Protein AF-A0A6G3S3S4-F1 (afdb_monomer)

Sequence (80 aa):
MARTQHWKPAAVRQAAIERAHRTWMIEQGDEPTVRDLTESVGVDPSTISLQLKRMRARGLELPTRGYRPGRRCPYFGEEL

Secondary structure (DSSP, 8-state):
---------HHHHHHHHHHHHHHHHHHHSSPPPHHHHHHHHTS-HHHHHHHHHHHHTTT----BTTB-SSS--TTT----

Nearest PDB structures (foldseek):
  8ejv-assembly1_B  TM=8.157E-01  e=4.647E-01  Pseudomonas putida KT2440
  8to1-assembly1_L  TM=9.427E-01  e=3.498E+00  Escherichia coli K-12
  5ipl-assembly1_F  TM=6.630E-01  e=1.237E+00  Escherichia coli
  6omf-assembly1_F  TM=7.326E-01  e=3.095E+00  Salmonella enterica subsp. enterica serovar Typhimurium
  5nr6-assembly1_A  TM=4.243E-01  e=1.094E+00  Dictyostelium discoideum

Solvent-accessible surface area (backbone atoms only — not comparable to full-atom values): 5077 Å² total; per-residue (Å²): 135,83,85,84,73,80,77,67,53,69,67,59,51,48,53,44,51,52,49,46,50,52,51,40,38,71,76,69,73,46,61,47,34,65,63,56,48,20,72,70,63,72,49,58,54,71,56,51,55,52,47,52,55,55,34,41,77,71,75,46,80,78,74,30,54,91,63,78,86,71,98,62,52,92,86,69,72,66,88,129

Foldseek 3Di:
DDDCPPCPDLVNLLVQLVVQQVVCCVPPVDGAALVSSCVRSVDDSVSSVVSQVVCVVVVHHRDHPPDDPDDDDPVPRDDD

Mean predicted aligned error: 9.35 Å

Structure (mmCIF, N/CA/C/O backbone):
data_AF-A0A6G3S3S4-F1
#
_entry.id   AF-A0A6G3S3S4-F1
#
loop_
_atom_site.group_PDB
_atom_site.id
_atom_site.type_symbol
_atom_site.label_atom_id
_atom_site.label_alt_id
_atom_site.label_comp_id
_atom_site.label_asym_id
_atom_site.label_entity_id
_atom_site.label_seq_id
_atom_site.pdbx_PDB_ins_code
_atom_site.Cartn_x
_atom_site.Cartn_y
_atom_site.Cartn_z
_atom_site.occupancy
_atom_site.B_iso_or_equiv
_atom_site.auth_seq_id
_atom_site.auth_comp_id
_atom_site.auth_asym_id
_atom_site.auth_atom_id
_atom_site.pdbx_PDB_model_num
ATOM 1 N N . MET A 1 1 ? 5.924 -15.840 -28.326 1.00 39.00 1 MET A N 1
ATOM 2 C CA . MET A 1 1 ? 7.169 -15.161 -27.910 1.00 39.00 1 MET A CA 1
ATOM 3 C C . MET A 1 1 ? 6.809 -13.869 -27.178 1.00 39.00 1 MET A C 1
ATOM 5 O O . MET A 1 1 ? 5.861 -13.220 -27.586 1.00 39.00 1 MET A O 1
ATOM 9 N N . ALA A 1 2 ? 7.518 -13.595 -26.074 1.00 45.78 2 ALA A N 1
ATOM 10 C CA . ALA A 1 2 ? 7.584 -12.367 -25.261 1.00 45.78 2 ALA A CA 1
ATOM 11 C C . ALA A 1 2 ? 6.271 -11.658 -24.839 1.00 45.78 2 ALA A C 1
ATOM 13 O O . ALA A 1 2 ? 5.801 -10.734 -25.493 1.00 45.78 2 ALA A O 1
ATOM 14 N N . ARG A 1 3 ? 5.760 -12.000 -23.641 1.00 45.12 3 ARG A N 1
ATOM 15 C CA . ARG A 1 3 ? 4.927 -11.081 -22.843 1.00 45.12 3 ARG A CA 1
ATOM 16 C C . ARG A 1 3 ? 5.820 -9.934 -22.369 1.00 45.12 3 ARG A C 1
ATOM 18 O O . ARG A 1 3 ? 6.654 -10.132 -21.485 1.00 45.12 3 ARG A O 1
ATOM 25 N N . THR A 1 4 ? 5.655 -8.752 -22.947 1.00 47.25 4 THR A N 1
ATOM 26 C CA . THR A 1 4 ? 6.262 -7.495 -22.493 1.00 47.25 4 THR A CA 1
ATOM 27 C C . THR A 1 4 ? 5.667 -7.094 -21.143 1.00 47.25 4 THR A C 1
ATOM 29 O O . THR A 1 4 ? 4.810 -6.225 -21.027 1.00 47.25 4 THR A O 1
ATOM 32 N N . GLN A 1 5 ? 6.119 -7.760 -20.083 1.00 50.28 5 GLN A N 1
ATOM 33 C CA . GLN A 1 5 ? 5.842 -7.354 -18.712 1.00 50.28 5 GLN A CA 1
ATOM 34 C C . GLN A 1 5 ? 6.672 -6.101 -18.437 1.00 50.28 5 GLN A C 1
ATOM 36 O O . GLN A 1 5 ? 7.843 -6.183 -18.074 1.00 50.28 5 GLN A O 1
ATOM 41 N N . HIS A 1 6 ? 6.074 -4.936 -18.682 1.00 46.72 6 HIS A N 1
ATOM 42 C CA . HIS A 1 6 ? 6.661 -3.627 -18.429 1.00 46.72 6 HIS A CA 1
ATOM 43 C C . HIS A 1 6 ? 7.050 -3.537 -16.943 1.00 46.72 6 HIS A C 1
ATOM 45 O O . HIS A 1 6 ? 6.218 -3.416 -16.036 1.00 46.72 6 HIS A O 1
ATOM 51 N N . TRP A 1 7 ? 8.341 -3.729 -16.687 1.00 50.69 7 TRP A N 1
ATOM 52 C CA . TRP A 1 7 ? 8.933 -3.871 -15.370 1.00 50.69 7 TRP A CA 1
ATOM 53 C C . TRP A 1 7 ? 8.972 -2.501 -14.676 1.00 50.69 7 TRP A C 1
ATOM 55 O O . TRP A 1 7 ? 9.985 -1.821 -14.617 1.00 50.69 7 TRP A O 1
ATOM 65 N N . LYS A 1 8 ? 7.861 -2.048 -14.092 1.00 55.88 8 LYS A N 1
ATOM 66 C CA . LYS A 1 8 ? 8.009 -1.057 -13.020 1.00 55.88 8 LYS A CA 1
ATOM 67 C C . LYS A 1 8 ? 8.811 -1.739 -11.900 1.00 55.88 8 LYS A C 1
ATOM 69 O O . LYS A 1 8 ? 8.399 -2.825 -11.472 1.00 55.88 8 LYS A O 1
ATOM 74 N N . PRO A 1 9 ? 9.943 -1.172 -11.441 1.00 72.62 9 PRO A N 1
ATOM 75 C CA . PRO A 1 9 ? 10.683 -1.718 -10.310 1.00 72.62 9 PRO A CA 1
ATOM 76 C C . PRO A 1 9 ? 9.722 -1.960 -9.148 1.00 72.62 9 PRO A C 1
ATOM 78 O O . PRO A 1 9 ? 8.780 -1.188 -8.960 1.00 72.62 9 PRO A O 1
ATOM 81 N N . ALA A 1 10 ? 9.934 -3.016 -8.358 1.00 68.62 10 ALA A N 1
ATOM 82 C CA . ALA A 1 10 ? 9.058 -3.320 -7.222 1.00 68.62 10 ALA A CA 1
ATOM 83 C C . ALA A 1 10 ? 8.849 -2.092 -6.313 1.00 68.62 10 ALA A C 1
ATOM 85 O O . ALA A 1 10 ? 7.733 -1.854 -5.867 1.00 68.62 10 ALA A O 1
ATOM 86 N N . ALA A 1 11 ? 9.879 -1.255 -6.158 1.00 76.44 11 ALA A N 1
ATOM 87 C CA . ALA A 1 11 ? 9.818 0.013 -5.437 1.00 76.44 11 ALA A CA 1
ATOM 88 C C . ALA A 1 11 ? 8.791 1.012 -6.009 1.00 76.44 11 ALA A C 1
ATOM 90 O O . ALA A 1 11 ? 8.050 1.629 -5.253 1.00 76.44 11 ALA A O 1
ATOM 91 N N . VAL A 1 12 ? 8.686 1.137 -7.336 1.00 82.94 12 VAL A N 1
ATOM 92 C CA . VAL A 1 12 ? 7.714 2.040 -7.981 1.00 82.94 12 VAL A CA 1
ATOM 93 C C . VAL A 1 12 ? 6.284 1.555 -7.746 1.00 82.94 12 VAL A C 1
ATOM 95 O O . VAL A 1 12 ? 5.384 2.364 -7.538 1.00 82.94 12 VAL A O 1
ATOM 98 N N . ARG A 1 13 ? 6.068 0.233 -7.740 1.00 84.69 13 ARG A N 1
ATOM 99 C CA . ARG A 1 13 ? 4.755 -0.349 -7.422 1.00 84.69 13 ARG A CA 1
ATOM 100 C C . ARG A 1 13 ? 4.402 -0.165 -5.948 1.00 84.69 13 ARG A C 1
ATOM 102 O O . ARG A 1 13 ? 3.286 0.231 -5.652 1.00 84.69 13 ARG A O 1
ATOM 109 N N . GLN A 1 14 ? 5.350 -0.398 -5.044 1.00 89.19 14 GLN A N 1
ATOM 110 C CA . GLN A 1 14 ? 5.155 -0.198 -3.604 1.00 89.19 14 GLN A CA 1
ATOM 111 C C . GLN A 1 14 ? 4.791 1.255 -3.285 1.00 89.19 14 GLN A C 1
ATOM 113 O O . GLN A 1 14 ? 3.812 1.486 -2.587 1.00 89.19 14 GLN A O 1
ATOM 118 N N . ALA A 1 15 ? 5.487 2.224 -3.887 1.00 90.25 15 ALA A N 1
ATOM 119 C CA . ALA A 1 15 ? 5.174 3.642 -3.720 1.00 90.25 15 ALA A CA 1
ATOM 120 C 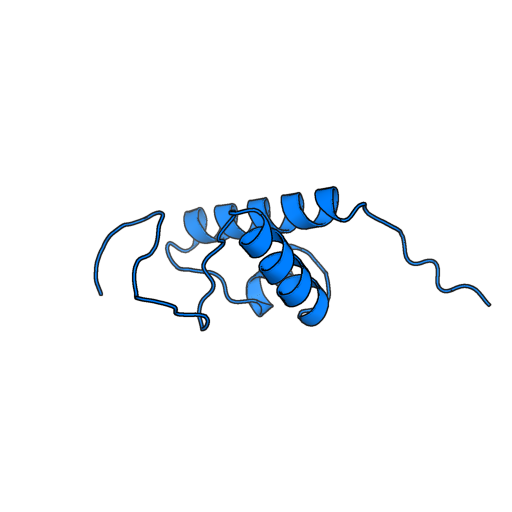C . ALA A 1 15 ? 3.789 4.026 -4.274 1.00 90.25 15 ALA A C 1
ATOM 122 O O . ALA A 1 15 ? 3.126 4.907 -3.733 1.00 90.25 15 ALA A O 1
ATOM 123 N N . ALA A 1 16 ? 3.339 3.383 -5.359 1.00 90.56 16 ALA A N 1
ATOM 124 C CA . ALA A 1 16 ? 1.993 3.594 -5.890 1.00 90.56 16 ALA A CA 1
ATOM 125 C C . ALA A 1 16 ? 0.917 3.021 -4.955 1.00 90.56 16 ALA A C 1
ATOM 127 O O . ALA A 1 16 ? -0.087 3.684 -4.718 1.00 90.56 16 ALA A O 1
ATOM 128 N N . ILE A 1 17 ? 1.154 1.833 -4.389 1.00 91.00 17 ILE A N 1
ATOM 129 C CA . ILE A 1 17 ? 0.262 1.201 -3.406 1.00 91.00 17 ILE A CA 1
ATOM 130 C C . ILE A 1 17 ? 0.173 2.048 -2.137 1.00 91.00 17 ILE A C 1
ATOM 132 O O . ILE A 1 17 ? -0.922 2.291 -1.650 1.00 91.00 17 ILE A O 1
ATOM 136 N N . GLU A 1 18 ? 1.303 2.534 -1.629 1.00 92.00 18 GLU A N 1
ATOM 137 C CA . GLU A 1 18 ? 1.352 3.413 -0.458 1.00 92.00 18 GLU A CA 1
ATOM 138 C C . GLU A 1 18 ? 0.595 4.725 -0.694 1.00 92.00 18 GLU A C 1
ATOM 140 O O . GLU A 1 18 ? -0.202 5.138 0.146 1.00 92.00 18 GLU A O 1
ATOM 145 N N . ARG A 1 19 ? 0.787 5.363 -1.856 1.00 91.81 19 ARG A N 1
ATOM 146 C CA . ARG A 1 19 ? 0.038 6.576 -2.209 1.00 91.81 19 ARG A CA 1
ATOM 147 C C . ARG A 1 19 ? -1.456 6.316 -2.319 1.00 91.81 19 ARG A C 1
ATOM 149 O O . ARG A 1 19 ? -2.220 7.060 -1.722 1.00 91.81 19 ARG A O 1
ATOM 156 N N . ALA A 1 20 ? -1.858 5.270 -3.039 1.00 91.81 20 ALA A N 1
ATOM 157 C CA . ALA A 1 20 ? -3.265 4.907 -3.179 1.00 91.81 20 ALA A CA 1
ATOM 158 C C . ALA A 1 20 ? -3.903 4.610 -1.817 1.00 91.81 20 ALA A C 1
ATOM 160 O O . ALA A 1 20 ? -4.997 5.086 -1.530 1.00 91.81 20 ALA A O 1
ATOM 161 N N . HIS A 1 21 ? -3.183 3.891 -0.953 1.00 92.00 21 HIS A N 1
ATOM 162 C CA . HIS A 1 21 ? -3.613 3.610 0.411 1.00 92.00 21 HIS A CA 1
ATOM 163 C C . HIS A 1 21 ? -3.839 4.894 1.208 1.00 92.00 21 HIS A C 1
ATOM 165 O O . HIS A 1 21 ? -4.924 5.105 1.742 1.00 92.00 21 HIS A O 1
ATOM 171 N N . ARG A 1 22 ? -2.853 5.794 1.226 1.00 89.62 22 ARG A N 1
ATOM 172 C CA . ARG A 1 22 ? -2.954 7.059 1.955 1.00 89.62 22 ARG A CA 1
ATOM 173 C C . ARG A 1 22 ? -4.064 7.957 1.412 1.00 89.62 22 ARG A C 1
ATOM 175 O O . ARG A 1 22 ? -4.786 8.552 2.203 1.00 89.62 22 ARG A O 1
ATOM 182 N N . THR A 1 23 ? -4.199 8.064 0.092 1.00 91.12 23 THR A N 1
ATOM 183 C CA . THR A 1 23 ? -5.279 8.831 -0.542 1.00 91.12 23 THR A CA 1
ATOM 184 C C . THR A 1 23 ? -6.637 8.289 -0.120 1.00 91.12 23 THR A C 1
ATOM 186 O O . THR A 1 23 ? -7.467 9.061 0.345 1.00 91.12 23 THR A O 1
ATOM 189 N N . TRP A 1 24 ? -6.827 6.970 -0.165 1.00 89.56 24 TRP A N 1
ATOM 190 C CA . TRP A 1 24 ? -8.068 6.344 0.281 1.00 89.56 24 TRP A CA 1
ATOM 191 C C . TRP A 1 24 ? -8.374 6.638 1.750 1.00 89.56 24 TRP A C 1
ATOM 193 O O . TRP A 1 24 ? -9.482 7.046 2.078 1.00 89.56 24 TRP A O 1
ATOM 203 N N . MET A 1 25 ? -7.384 6.487 2.635 1.00 86.81 25 MET A N 1
ATOM 204 C CA . MET A 1 25 ? -7.541 6.799 4.060 1.00 86.81 2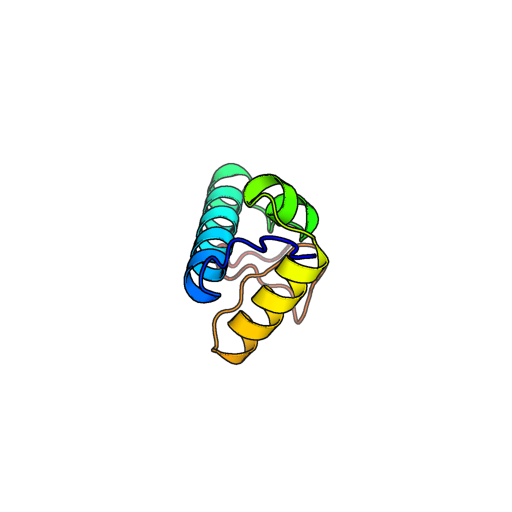5 MET A CA 1
ATOM 205 C C . MET A 1 25 ? -7.957 8.258 4.291 1.00 86.81 25 MET A C 1
ATOM 207 O O . MET A 1 25 ? -8.738 8.532 5.195 1.00 86.81 25 MET A O 1
ATOM 211 N N . ILE A 1 26 ? -7.436 9.192 3.489 1.00 87.06 26 ILE A N 1
ATOM 212 C CA . ILE A 1 26 ? -7.780 10.619 3.569 1.00 87.06 26 ILE A CA 1
ATOM 213 C C . ILE A 1 26 ? -9.201 10.876 3.055 1.00 87.06 26 ILE A C 1
ATOM 215 O O . ILE A 1 26 ? -9.929 11.657 3.658 1.00 87.06 26 ILE A O 1
ATOM 219 N N . GLU A 1 27 ? -9.589 10.252 1.943 1.00 85.31 27 GLU A N 1
ATOM 220 C CA . GLU A 1 27 ? -10.874 10.506 1.282 1.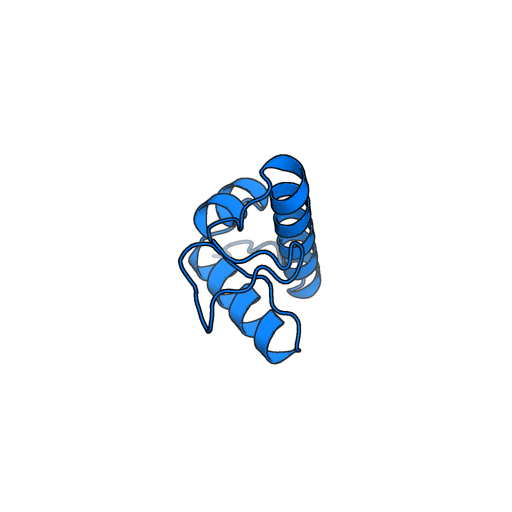00 85.31 27 GLU A CA 1
ATOM 221 C C . GLU A 1 27 ? -12.048 9.789 1.956 1.00 85.31 27 GLU A C 1
ATOM 223 O O . GLU A 1 27 ? -13.132 10.355 2.068 1.00 85.31 27 GLU A O 1
ATOM 228 N N . GLN A 1 28 ? -11.839 8.546 2.389 1.00 86.75 28 GLN A N 1
ATOM 229 C CA . GLN A 1 28 ? -12.893 7.665 2.897 1.00 86.75 28 GLN A CA 1
ATOM 230 C C . GLN A 1 28 ? -12.876 7.531 4.424 1.00 86.75 28 GLN A C 1
ATOM 232 O O . GLN A 1 28 ? -13.882 7.137 5.007 1.00 86.75 28 GLN A O 1
ATOM 237 N N . GLY A 1 29 ? -11.747 7.822 5.081 1.00 81.62 29 GLY A N 1
ATOM 238 C CA . GLY A 1 29 ? -11.602 7.689 6.537 1.00 81.62 29 GLY A CA 1
ATOM 239 C C . GLY A 1 29 ? -11.572 6.246 7.064 1.00 81.62 29 GLY A C 1
ATOM 240 O O . GLY A 1 29 ? -11.534 6.049 8.274 1.00 81.62 29 GLY A O 1
ATOM 241 N N . ASP A 1 30 ? -11.570 5.237 6.187 1.00 83.31 30 ASP A N 1
ATOM 242 C CA . ASP A 1 30 ? -11.509 3.808 6.534 1.00 83.31 30 ASP A CA 1
ATOM 243 C C . ASP A 1 30 ? -10.391 3.111 5.741 1.00 83.31 30 ASP A C 1
ATOM 245 O O . ASP A 1 30 ? -9.910 3.615 4.725 1.00 83.31 30 ASP A O 1
ATOM 249 N N . GLU A 1 31 ? -9.975 1.935 6.200 1.00 86.75 31 GLU A N 1
ATOM 250 C CA . GLU A 1 31 ? -8.947 1.122 5.562 1.00 86.75 31 GLU A CA 1
ATOM 251 C C . GLU A 1 31 ? -9.419 0.621 4.184 1.00 86.75 31 GLU A C 1
ATOM 253 O O . GLU A 1 31 ? -10.512 0.057 4.066 1.00 86.75 31 GLU A O 1
ATOM 258 N N . PRO A 1 32 ? -8.601 0.749 3.124 1.00 87.81 32 PRO A N 1
ATOM 259 C CA . PRO A 1 32 ? -8.944 0.186 1.824 1.00 87.81 32 PRO A CA 1
ATOM 260 C C . PRO A 1 32 ? -8.884 -1.341 1.860 1.00 87.81 32 PRO A C 1
ATOM 262 O O . PRO A 1 32 ? -8.059 -1.944 2.553 1.00 87.81 32 PRO A O 1
ATOM 265 N N . THR A 1 33 ? -9.710 -2.004 1.059 1.00 88.56 33 THR A N 1
ATOM 266 C CA . THR A 1 33 ? -9.525 -3.426 0.753 1.00 88.56 33 THR A CA 1
ATOM 267 C C . THR A 1 33 ? -8.428 -3.610 -0.301 1.00 88.56 33 THR A C 1
ATOM 269 O O . THR A 1 33 ? -8.038 -2.689 -1.020 1.00 88.56 33 THR A O 1
ATOM 272 N N . VAL A 1 34 ? -7.952 -4.847 -0.469 1.00 89.06 34 VAL A N 1
ATOM 273 C CA . VAL A 1 34 ? -7.056 -5.200 -1.588 1.00 89.06 34 VAL A CA 1
ATOM 274 C C . VAL A 1 34 ? -7.696 -4.885 -2.945 1.00 89.06 34 VAL A C 1
ATOM 276 O O . VAL A 1 34 ? -6.987 -4.525 -3.885 1.00 89.06 34 VAL A O 1
ATOM 279 N N . ARG A 1 35 ? -9.025 -5.001 -3.056 1.00 87.62 35 ARG A N 1
ATOM 280 C CA . ARG A 1 35 ? -9.755 -4.697 -4.289 1.00 87.62 35 ARG A CA 1
ATOM 281 C C . ARG A 1 35 ? -9.738 -3.198 -4.590 1.00 87.62 35 ARG A C 1
ATOM 283 O O . ARG A 1 35 ? -9.416 -2.832 -5.710 1.00 87.62 35 ARG A O 1
ATOM 290 N N . ASP A 1 36 ? -9.945 -2.354 -3.586 1.00 89.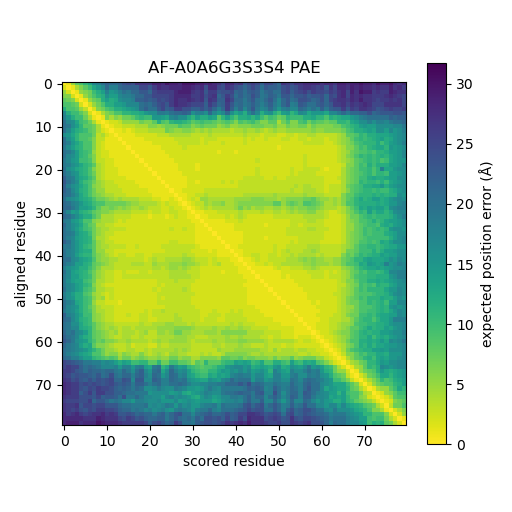75 36 ASP A N 1
ATOM 291 C CA . ASP A 1 36 ? -9.910 -0.891 -3.751 1.00 89.75 36 ASP A CA 1
ATOM 292 C C . ASP A 1 36 ? -8.513 -0.408 -4.190 1.00 89.75 36 ASP A C 1
ATOM 294 O O . ASP A 1 36 ? -8.358 0.427 -5.085 1.00 89.75 36 ASP A O 1
ATOM 298 N N . LEU A 1 37 ? -7.459 -1.011 -3.625 1.00 88.88 37 LEU A N 1
ATOM 299 C CA . LEU A 1 37 ? -6.077 -0.761 -4.050 1.00 88.88 37 LEU A CA 1
ATOM 300 C C . LEU A 1 37 ? -5.801 -1.264 -5.474 1.00 88.88 37 LEU A C 1
ATOM 302 O O . LEU A 1 37 ? -5.028 -0.648 -6.205 1.00 88.88 37 LEU A O 1
ATOM 306 N N . THR A 1 38 ? -6.418 -2.378 -5.871 1.00 90.38 38 THR A N 1
ATOM 307 C CA . THR A 1 38 ? -6.317 -2.925 -7.234 1.00 90.38 38 THR A CA 1
ATOM 308 C C . THR A 1 38 ? -6.927 -1.950 -8.238 1.00 90.38 38 THR A C 1
ATOM 310 O O . THR A 1 38 ? -6.280 -1.629 -9.235 1.00 90.38 38 THR A O 1
ATOM 313 N N . GLU A 1 39 ? -8.123 -1.434 -7.951 1.00 89.56 39 GLU A N 1
ATOM 314 C CA . GLU A 1 39 ? -8.818 -0.445 -8.783 1.00 89.56 39 GLU A CA 1
ATOM 315 C C . GLU A 1 39 ? -8.024 0.864 -8.889 1.00 89.56 39 GLU A C 1
ATOM 317 O O . GLU A 1 39 ? -7.883 1.415 -9.979 1.00 89.56 39 GLU A O 1
ATOM 322 N N . SER A 1 40 ? -7.414 1.309 -7.789 1.00 88.69 40 SER A N 1
ATOM 323 C CA . SER A 1 40 ? -6.632 2.552 -7.750 1.00 88.69 40 SER A CA 1
ATOM 324 C C . SER A 1 40 ? -5.282 2.455 -8.474 1.00 88.69 40 SER A C 1
ATOM 326 O O . SER A 1 40 ? -4.834 3.408 -9.111 1.00 88.69 40 SER A O 1
ATOM 328 N N . VAL A 1 41 ? -4.584 1.321 -8.349 1.00 87.81 41 VAL A N 1
ATOM 329 C CA . VAL A 1 41 ? -3.208 1.147 -8.857 1.00 87.81 41 VAL A CA 1
ATOM 330 C C . VAL A 1 41 ? -3.183 0.476 -10.238 1.00 87.81 41 VAL A C 1
ATOM 332 O O . VAL A 1 41 ? -2.183 0.585 -10.954 1.00 87.81 41 VAL A O 1
ATOM 335 N N . GLY A 1 42 ? -4.262 -0.206 -10.630 1.00 88.12 42 GLY A N 1
ATOM 336 C CA . GLY A 1 42 ? -4.386 -0.890 -11.919 1.00 88.12 42 GLY A CA 1
ATOM 337 C C . GLY A 1 42 ? -3.519 -2.146 -12.029 1.00 88.12 42 GLY A C 1
ATOM 338 O O . GLY A 1 42 ? -2.927 -2.402 -13.077 1.00 88.12 42 GLY A O 1
ATOM 339 N N . VAL A 1 43 ? -3.378 -2.906 -10.940 1.00 87.50 43 VAL A N 1
ATOM 340 C CA . VAL A 1 43 ? -2.591 -4.152 -10.904 1.00 87.50 43 VAL A CA 1
ATOM 341 C C . VAL A 1 43 ? -3.371 -5.267 -10.230 1.00 87.50 43 VAL A C 1
ATOM 343 O O . VAL A 1 43 ? -4.185 -4.997 -9.358 1.00 87.50 43 VAL A O 1
ATOM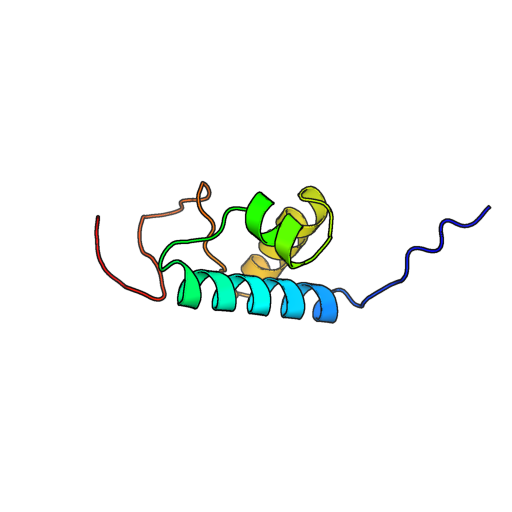 346 N N . ASP A 1 44 ? -3.076 -6.518 -10.585 1.00 88.62 44 ASP A N 1
ATOM 347 C CA . ASP A 1 44 ? -3.809 -7.672 -10.069 1.00 88.62 44 ASP A CA 1
ATOM 348 C C . ASP A 1 44 ? -3.815 -7.773 -8.531 1.00 88.62 44 ASP A C 1
ATOM 350 O O . ASP A 1 44 ? -2.783 -7.519 -7.889 1.00 88.62 44 ASP A O 1
ATOM 354 N N . PRO A 1 45 ? -4.906 -8.286 -7.930 1.00 87.44 45 PRO A N 1
ATOM 355 C CA . PRO A 1 45 ? -5.027 -8.432 -6.479 1.00 87.44 45 PRO A CA 1
ATOM 356 C C . PRO A 1 45 ? -3.901 -9.270 -5.862 1.00 87.44 45 PRO A C 1
ATOM 358 O O . PRO A 1 45 ? -3.347 -8.918 -4.823 1.00 87.44 45 PRO A O 1
ATOM 361 N N . SER A 1 46 ? -3.486 -10.352 -6.531 1.00 87.44 46 SER A N 1
ATOM 362 C CA . SER A 1 46 ? -2.376 -11.202 -6.074 1.00 87.44 46 SER A CA 1
ATOM 363 C C . SER A 1 46 ? -1.042 -10.449 -6.044 1.00 87.44 46 SER A C 1
ATOM 365 O O . SER A 1 46 ? -0.204 -10.695 -5.171 1.00 87.44 46 SER A O 1
ATOM 367 N N . THR A 1 47 ? -0.850 -9.500 -6.966 1.00 87.94 47 THR A N 1
ATOM 368 C CA . THR A 1 47 ? 0.327 -8.626 -6.985 1.00 87.94 47 THR A CA 1
ATOM 369 C C . THR A 1 47 ? 0.284 -7.654 -5.812 1.00 87.94 47 THR A C 1
ATOM 371 O O . THR A 1 47 ? 1.304 -7.500 -5.136 1.00 87.94 47 THR A O 1
ATOM 374 N N . ILE A 1 48 ? -0.877 -7.056 -5.521 1.00 89.81 48 ILE A N 1
ATOM 375 C CA . ILE A 1 48 ? -1.075 -6.207 -4.337 1.00 89.81 48 ILE A CA 1
ATOM 376 C C . ILE A 1 48 ? -0.755 -6.988 -3.060 1.00 89.81 48 ILE A C 1
ATOM 378 O O . ILE A 1 48 ? 0.104 -6.558 -2.292 1.00 89.81 48 ILE A O 1
ATOM 382 N N . SER A 1 49 ? -1.352 -8.166 -2.854 1.00 89.38 49 SER A N 1
ATOM 383 C CA . SER A 1 49 ? -1.108 -8.985 -1.657 1.00 89.38 49 SER A CA 1
ATOM 384 C C . SER A 1 49 ? 0.370 -9.350 -1.488 1.00 89.38 49 SER A C 1
ATOM 386 O O . SER A 1 49 ? 0.908 -9.284 -0.379 1.00 89.38 49 SER A O 1
ATOM 388 N N . LEU A 1 50 ? 1.060 -9.688 -2.583 1.00 89.44 50 LEU A N 1
ATOM 389 C CA . LEU A 1 50 ? 2.495 -9.962 -2.557 1.00 89.44 50 LEU A CA 1
ATOM 390 C C . LEU A 1 50 ? 3.308 -8.723 -2.161 1.00 89.44 50 LEU A C 1
ATOM 392 O O . LEU A 1 50 ? 4.247 -8.840 -1.369 1.00 89.44 50 LEU A O 1
ATOM 396 N N . GLN A 1 51 ? 2.981 -7.547 -2.705 1.00 89.88 51 GLN A N 1
ATOM 397 C CA . GLN A 1 51 ? 3.687 -6.315 -2.352 1.00 89.88 51 GLN A CA 1
ATOM 398 C C . GLN A 1 51 ? 3.418 -5.905 -0.906 1.00 89.88 51 GLN A C 1
ATOM 400 O O . GLN A 1 51 ? 4.380 -5.605 -0.208 1.00 89.88 51 GLN A O 1
ATOM 405 N N . LEU A 1 52 ? 2.177 -5.993 -0.422 1.00 89.56 52 LEU A N 1
ATOM 406 C CA . LEU A 1 52 ? 1.835 -5.731 0.980 1.00 89.56 52 LEU A CA 1
ATOM 407 C C . LEU A 1 52 ? 2.622 -6.644 1.931 1.00 89.56 52 LEU A C 1
ATOM 409 O O . LEU A 1 52 ? 3.209 -6.172 2.903 1.00 89.56 52 LEU A O 1
ATOM 413 N N . LYS A 1 53 ? 2.738 -7.941 1.608 1.00 88.69 53 LYS A N 1
ATOM 414 C CA . LYS A 1 53 ? 3.567 -8.884 2.379 1.00 88.6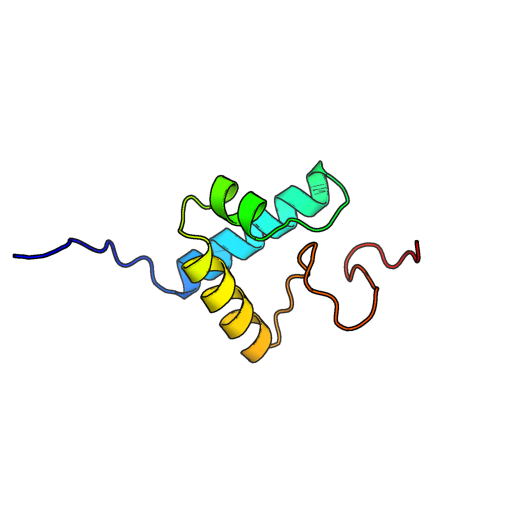9 53 LYS A CA 1
ATOM 415 C C . LYS A 1 53 ? 5.043 -8.471 2.400 1.00 88.69 53 LYS A C 1
ATOM 417 O O . LYS A 1 53 ? 5.690 -8.547 3.443 1.00 88.69 53 LYS A O 1
ATOM 422 N N . ARG A 1 54 ? 5.586 -8.030 1.260 1.00 89.50 54 ARG A N 1
ATOM 423 C CA . ARG A 1 5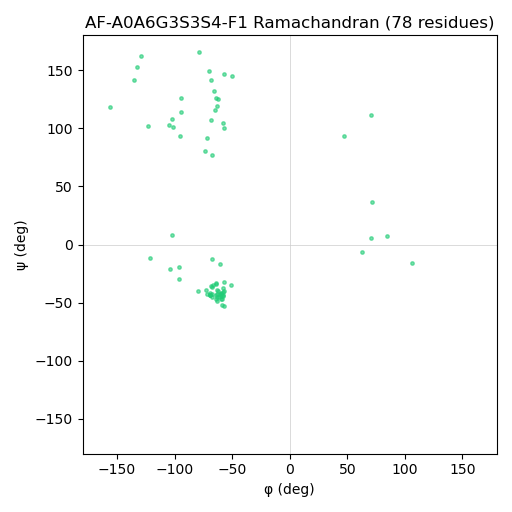4 ? 6.975 -7.547 1.154 1.00 89.50 54 ARG A CA 1
ATOM 424 C C . ARG A 1 54 ? 7.195 -6.228 1.891 1.00 89.50 54 ARG A C 1
ATOM 426 O O . ARG A 1 54 ? 8.268 -6.040 2.447 1.00 89.50 54 ARG A O 1
ATOM 433 N N . MET A 1 55 ? 6.210 -5.335 1.891 1.00 88.56 55 MET A N 1
ATOM 434 C CA . MET A 1 55 ? 6.254 -4.062 2.613 1.00 88.56 55 MET A CA 1
ATOM 435 C C . MET A 1 55 ? 6.241 -4.308 4.125 1.00 88.56 55 MET A C 1
ATOM 437 O O . MET A 1 55 ? 7.132 -3.810 4.812 1.00 88.56 55 MET A O 1
ATOM 441 N N . ARG A 1 56 ? 5.372 -5.206 4.620 1.00 88.12 56 ARG A N 1
ATOM 442 C CA . ARG A 1 56 ? 5.380 -5.629 6.032 1.00 88.12 56 ARG A CA 1
ATOM 443 C C . ARG A 1 56 ? 6.720 -6.217 6.452 1.00 88.12 56 ARG A C 1
ATOM 445 O O . ARG A 1 56 ? 7.236 -5.867 7.505 1.00 88.12 56 ARG A O 1
ATOM 452 N N . ALA A 1 57 ? 7.312 -7.083 5.629 1.00 85.81 57 ALA A N 1
ATOM 453 C CA . ALA A 1 57 ? 8.620 -7.672 5.926 1.00 85.81 57 ALA A CA 1
ATOM 454 C C . ALA A 1 57 ? 9.746 -6.625 6.069 1.00 85.81 57 ALA A C 1
ATOM 456 O O . ALA A 1 57 ? 10.801 -6.932 6.613 1.00 85.81 57 ALA A O 1
ATOM 457 N N . ARG A 1 58 ? 9.527 -5.396 5.584 1.00 85.12 58 A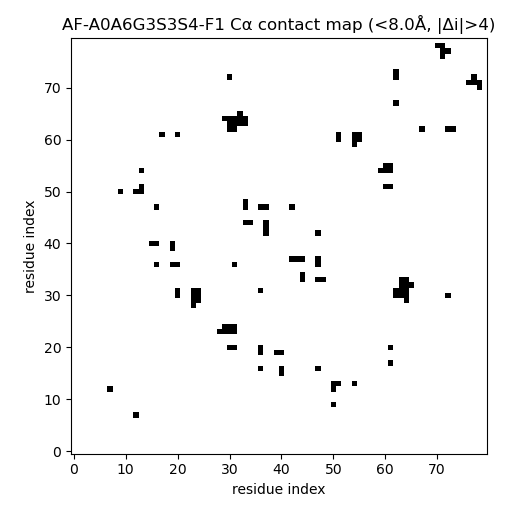RG A N 1
ATOM 458 C CA . ARG A 1 58 ? 10.446 -4.253 5.697 1.00 85.12 58 ARG A CA 1
ATOM 459 C C . ARG A 1 58 ? 10.021 -3.255 6.783 1.00 85.12 58 ARG A C 1
ATOM 461 O O . ARG A 1 58 ? 10.608 -2.184 6.861 1.00 85.12 58 ARG A O 1
ATOM 468 N N . GLY A 1 59 ? 9.013 -3.592 7.590 1.00 85.50 59 GLY A N 1
ATOM 469 C CA . GLY A 1 59 ? 8.488 -2.747 8.665 1.00 85.50 59 GLY A CA 1
ATOM 470 C C . GLY A 1 59 ? 7.442 -1.720 8.227 1.00 85.50 59 GLY A C 1
ATOM 471 O O . GLY A 1 59 ? 7.050 -0.887 9.035 1.00 85.50 59 GLY A O 1
ATOM 472 N N . LEU A 1 60 ? 6.980 -1.762 6.973 1.00 85.44 60 LEU A N 1
ATOM 473 C CA . LEU A 1 60 ? 5.945 -0.859 6.479 1.00 85.44 60 LEU A CA 1
ATOM 474 C C . LEU A 1 60 ? 4.597 -1.583 6.451 1.00 85.44 60 LEU A C 1
ATOM 476 O O . LEU A 1 60 ? 4.320 -2.393 5.563 1.00 85.44 60 LEU A O 1
ATOM 480 N N . GLU A 1 61 ? 3.771 -1.311 7.457 1.00 84.31 61 GLU A N 1
ATOM 481 C CA . GLU A 1 61 ? 2.435 -1.887 7.573 1.00 84.31 61 GLU A CA 1
ATOM 482 C C . GLU A 1 61 ? 1.381 -0.953 6.986 1.00 84.31 61 GLU A C 1
ATOM 484 O O . GLU A 1 61 ? 1.123 0.129 7.504 1.00 84.31 61 GLU A O 1
ATOM 489 N N . LEU A 1 62 ? 0.754 -1.405 5.900 1.00 85.88 62 LEU A N 1
ATOM 490 C CA . LEU A 1 62 ? -0.440 -0.780 5.345 1.00 85.88 62 LEU A CA 1
ATOM 491 C C . LEU A 1 62 ? -1.651 -1.621 5.761 1.00 85.88 62 LEU A C 1
ATOM 493 O O . LEU A 1 62 ? -1.800 -2.748 5.271 1.00 85.88 62 LEU A O 1
ATOM 497 N N . PRO A 1 63 ? -2.482 -1.131 6.691 1.00 82.31 63 PRO A N 1
ATOM 498 C CA . PRO A 1 63 ? -3.657 -1.861 7.137 1.00 82.31 63 PRO A CA 1
ATOM 499 C C . PRO A 1 63 ? -4.680 -1.929 6.000 1.00 82.31 63 PRO A C 1
ATOM 501 O O . PRO A 1 63 ? -4.829 -0.986 5.226 1.00 82.31 63 PRO A O 1
ATOM 504 N N . THR A 1 64 ? -5.356 -3.062 5.854 1.00 84.19 64 THR A N 1
ATOM 505 C CA . THR A 1 64 ? -6.375 -3.230 4.812 1.00 84.19 64 THR A CA 1
ATOM 506 C C . THR A 1 64 ? -7.598 -3.893 5.403 1.00 84.19 64 THR A C 1
ATOM 508 O O . THR A 1 64 ? -7.489 -4.825 6.208 1.00 84.19 64 THR A O 1
ATOM 511 N N . ARG A 1 65 ? -8.775 -3.456 4.961 1.00 77.56 65 ARG A N 1
ATOM 512 C CA . ARG A 1 65 ? -10.043 -3.972 5.465 1.00 77.56 65 ARG A CA 1
ATOM 513 C C . ARG A 1 65 ? -10.165 -5.458 5.121 1.00 77.56 65 ARG A C 1
ATOM 515 O O . ARG A 1 65 ? -10.116 -5.856 3.959 1.00 77.56 65 ARG A O 1
ATOM 522 N N . GLY A 1 66 ? -10.265 -6.285 6.165 1.00 66.62 66 GLY A N 1
ATOM 523 C CA . GLY A 1 66 ? -10.260 -7.753 6.082 1.00 66.62 66 GLY A CA 1
ATOM 524 C C . GLY A 1 66 ? -8.962 -8.420 6.557 1.00 66.62 66 GLY A C 1
ATOM 525 O O . GLY A 1 66 ? -8.981 -9.608 6.872 1.00 66.62 66 GLY A O 1
ATOM 526 N N . TYR A 1 67 ? -7.861 -7.676 6.696 1.00 55.22 67 TYR A N 1
ATOM 527 C CA . TYR A 1 67 ? -6.629 -8.157 7.322 1.00 55.22 67 TYR A CA 1
ATOM 528 C C . TYR A 1 67 ? -6.487 -7.558 8.731 1.00 55.22 67 TYR A C 1
ATOM 530 O O . TYR A 1 67 ? -6.118 -6.398 8.873 1.00 55.22 67 TYR A O 1
ATOM 538 N N . ARG A 1 68 ? -6.773 -8.337 9.787 1.00 54.06 68 ARG A N 1
ATOM 539 C CA . ARG A 1 68 ? -6.687 -7.866 11.185 1.00 54.06 68 ARG A CA 1
ATOM 540 C C . ARG A 1 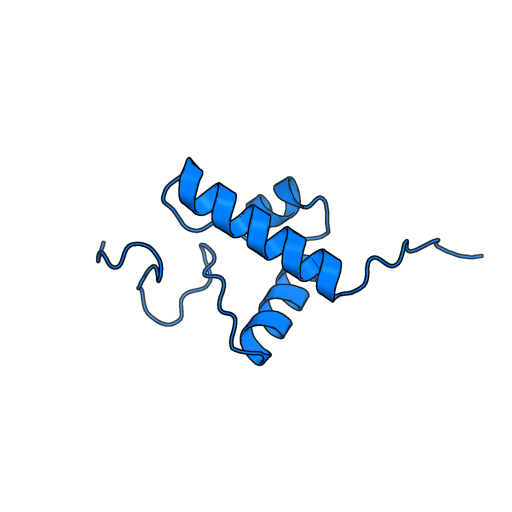68 ? -5.755 -8.708 12.063 1.00 54.06 68 ARG A C 1
ATOM 542 O O . ARG A 1 68 ? -6.192 -9.732 12.586 1.00 54.06 68 ARG A O 1
ATOM 549 N N . PRO A 1 69 ? -4.532 -8.242 12.346 1.00 49.59 69 PRO A N 1
ATOM 550 C CA . PRO A 1 69 ? -3.844 -8.533 13.590 1.00 49.59 69 PRO A CA 1
ATOM 551 C C . PRO A 1 69 ? -4.091 -7.372 14.566 1.00 49.59 69 PRO A C 1
ATOM 553 O O . PRO A 1 69 ? -3.373 -6.385 14.531 1.00 49.59 69 PRO A O 1
ATOM 556 N N . GLY A 1 70 ? -5.125 -7.484 15.412 1.00 53.56 70 GLY A N 1
ATOM 557 C CA . GLY A 1 70 ? -5.422 -6.517 16.484 1.00 53.56 70 GLY A CA 1
ATOM 558 C C . GLY A 1 70 ? -5.936 -5.163 15.978 1.00 53.56 70 GLY A C 1
ATOM 559 O O . GLY A 1 70 ? -5.219 -4.400 15.349 1.00 53.56 70 GLY A O 1
ATOM 560 N N . ARG A 1 71 ? -7.211 -4.855 16.231 1.00 55.16 71 ARG A N 1
ATOM 561 C CA . ARG A 1 71 ? -7.864 -3.617 15.778 1.00 55.16 71 ARG A CA 1
ATOM 562 C C . ARG A 1 71 ? -7.132 -2.370 16.296 1.00 55.16 71 ARG A C 1
ATOM 564 O O . ARG A 1 71 ? -7.309 -1.999 17.450 1.00 55.16 71 ARG A O 1
ATOM 571 N N . ARG A 1 72 ? -6.375 -1.694 15.435 1.00 52.34 72 ARG A N 1
ATOM 572 C CA . ARG A 1 72 ? -6.084 -0.266 15.579 1.00 52.34 72 ARG A CA 1
ATOM 573 C C . ARG A 1 72 ? -5.734 0.303 14.215 1.00 52.34 72 ARG A C 1
ATOM 575 O O . ARG A 1 72 ? -4.750 -0.117 13.616 1.00 52.34 72 ARG A O 1
ATOM 582 N N . CYS A 1 73 ? -6.529 1.258 13.741 1.00 50.88 73 CYS A N 1
ATOM 583 C CA . CYS A 1 73 ? -6.136 2.079 12.606 1.00 50.88 73 CYS A CA 1
ATOM 584 C C . CYS A 1 73 ? -4.904 2.907 13.040 1.00 50.88 73 CYS A C 1
ATOM 586 O O . CYS A 1 73 ? -5.036 3.734 13.947 1.00 50.88 73 CYS A O 1
ATOM 588 N N . PRO A 1 74 ? -3.710 2.717 12.446 1.00 53.91 74 PRO A N 1
ATOM 589 C CA . PRO A 1 74 ? -2.487 3.426 12.830 1.00 53.91 74 PRO A CA 1
ATOM 590 C C . PRO A 1 74 ? -2.539 4.929 12.514 1.00 53.91 74 PRO A C 1
ATOM 592 O O . PRO A 1 74 ? -1.691 5.674 12.992 1.00 53.91 74 PRO A O 1
ATOM 595 N N . TYR A 1 75 ? -3.527 5.372 11.728 1.00 51.72 75 TYR A N 1
ATOM 596 C CA . TYR A 1 75 ? -3.737 6.779 11.385 1.00 51.72 75 TYR A CA 1
ATOM 597 C C . TYR A 1 75 ? -4.761 7.491 12.272 1.00 51.72 75 TYR A C 1
ATOM 599 O O . TYR A 1 75 ? -4.625 8.693 12.474 1.00 51.72 75 TYR A O 1
ATOM 607 N N . PHE A 1 76 ? -5.757 6.774 12.803 1.00 54.25 76 PHE A N 1
ATOM 608 C CA . PHE A 1 76 ? -6.874 7.393 13.525 1.00 54.25 76 PHE A CA 1
ATOM 609 C C . PHE A 1 76 ? -7.044 6.932 14.971 1.00 54.25 76 PHE A C 1
ATOM 611 O O . PHE A 1 76 ? -7.756 7.589 15.710 1.00 54.25 76 PHE A O 1
ATOM 618 N N . GLY A 1 77 ? -6.366 5.876 15.428 1.00 47.91 77 GLY A N 1
ATOM 619 C CA . GLY A 1 77 ? -6.257 5.554 16.857 1.00 47.91 77 GLY A CA 1
ATOM 620 C C . GLY A 1 77 ? -7.554 5.228 17.618 1.00 47.91 77 GLY A C 1
ATOM 621 O O . GLY A 1 77 ? -7.439 4.800 18.765 1.00 47.91 77 GLY A O 1
ATOM 622 N N . GLU A 1 78 ? -8.736 5.372 17.018 1.00 42.22 78 GLU A N 1
ATOM 623 C CA . GLU A 1 78 ? -10.026 5.234 17.695 1.00 42.22 78 GLU A CA 1
ATOM 624 C C . GLU A 1 78 ? -10.604 3.818 17.551 1.00 42.22 78 GLU A C 1
ATOM 626 O O . GLU A 1 78 ? -10.706 3.247 16.461 1.00 42.22 78 GLU A O 1
ATOM 631 N N . GLU A 1 79 ? -10.916 3.235 18.710 1.00 40.59 79 GLU A N 1
ATOM 632 C CA . GLU A 1 79 ? -11.666 1.992 18.871 1.00 40.59 79 GLU A CA 1
ATOM 633 C C . GLU A 1 79 ? -13.101 2.178 18.347 1.00 40.59 79 GLU A C 1
ATOM 635 O O . GLU A 1 79 ? -13.806 3.086 18.780 1.00 40.59 79 GLU A O 1
ATOM 640 N N . LEU A 1 80 ? -13.527 1.298 17.429 1.00 43.53 80 LEU A N 1
ATOM 641 C CA . LEU A 1 80 ? -14.940 1.007 17.145 1.00 43.53 80 LEU A CA 1
ATOM 642 C C . LEU A 1 80 ? -15.370 -0.251 17.897 1.00 43.53 80 LEU A C 1
ATOM 644 O O . LEU A 1 80 ? -14.754 -1.322 17.625 1.00 43.53 80 LEU A O 1
#

Radius of gyration: 13.59 Å; Cα contacts (8 Å, |Δi|>4): 64; chains: 1; bounding box: 26×26×47 Å

pLDDT: mean 76.35, std 17.39, range [39.0, 92.0]